Protein AF-A0A0V0G2V5-F1 (afdb_monomer)

Sequence (140 aa):
MSNKNKPIFTKEEELLLQDFSRNVSTKSSALFYGNAFIVSAIPIWLFWRIHMIDVYSSLFSFIIVTLASTYLVAFAYKNTKFVLKHKIAVKREEAISREVTRKLSEDKKMSKKEKDERILWKKNEVADYEATTFSIFYNN

Structure (mmCIF, N/CA/C/O backbone):
data_AF-A0A0V0G2V5-F1
#
_entry.id   AF-A0A0V0G2V5-F1
#
loop_
_atom_site.group_PDB
_atom_site.id
_atom_site.type_symbol
_atom_site.label_atom_id
_atom_site.label_alt_id
_atom_site.label_comp_id
_atom_site.label_asym_id
_atom_site.label_entity_id
_atom_site.label_seq_id
_atom_site.pdbx_PDB_ins_code
_atom_site.Cartn_x
_atom_site.Cartn_y
_atom_site.Cartn_z
_atom_site.occupancy
_atom_site.B_iso_or_equiv
_atom_site.auth_seq_id
_atom_site.auth_comp_id
_atom_site.auth_asym_id
_atom_site.auth_atom_id
_atom_site.pdbx_PDB_model_num
ATOM 1 N N . MET A 1 1 ? 2.813 35.665 26.500 1.00 38.66 1 MET A N 1
ATOM 2 C CA . MET A 1 1 ? 3.161 34.225 26.469 1.00 38.66 1 MET A CA 1
ATOM 3 C C . MET A 1 1 ? 2.079 33.493 25.686 1.00 38.66 1 MET A C 1
ATOM 5 O O . MET A 1 1 ? 0.927 33.530 26.089 1.00 38.66 1 MET A O 1
ATOM 9 N N . SER A 1 2 ? 2.417 32.957 24.510 1.00 40.88 2 SER A N 1
ATOM 10 C CA . SER A 1 2 ? 1.473 32.304 23.590 1.00 40.88 2 SER A CA 1
ATOM 11 C C . SER A 1 2 ? 1.196 30.872 24.059 1.00 40.88 2 SER A C 1
ATOM 13 O O . SER A 1 2 ? 2.124 30.074 24.179 1.00 40.88 2 SER A O 1
ATOM 15 N N . ASN A 1 3 ? -0.071 30.571 24.346 1.00 46.66 3 ASN A N 1
ATOM 16 C CA . ASN A 1 3 ? -0.561 29.258 24.763 1.00 46.66 3 ASN A CA 1
ATOM 17 C C . ASN A 1 3 ? -0.548 28.300 23.554 1.00 46.66 3 ASN A C 1
ATOM 19 O O . ASN A 1 3 ? -1.562 28.089 22.892 1.00 46.66 3 ASN A O 1
ATOM 23 N N . LYS A 1 4 ? 0.625 27.759 23.216 1.00 54.09 4 LYS A N 1
ATOM 24 C CA . LYS A 1 4 ? 0.745 26.610 22.311 1.00 54.09 4 LYS A CA 1
ATOM 25 C C . LYS A 1 4 ? 0.449 25.347 23.121 1.00 54.09 4 LYS A C 1
ATOM 27 O O . LYS A 1 4 ? 1.032 25.180 24.185 1.00 54.09 4 LYS A O 1
ATOM 32 N N . ASN A 1 5 ? -0.414 24.479 22.588 1.00 56.16 5 ASN A N 1
ATOM 33 C CA . ASN A 1 5 ? -0.752 23.125 23.070 1.00 56.16 5 ASN A CA 1
ATOM 34 C C . ASN A 1 5 ? -2.109 22.962 23.778 1.00 56.16 5 ASN A C 1
ATOM 36 O O . ASN A 1 5 ? -2.218 22.219 24.750 1.00 56.16 5 ASN A O 1
ATOM 40 N N . LYS A 1 6 ? -3.183 23.548 23.236 1.00 57.16 6 LYS A N 1
ATOM 41 C CA . LYS A 1 6 ? -4.465 22.824 23.246 1.00 57.16 6 LYS A CA 1
ATOM 42 C C . LYS A 1 6 ? -4.580 22.059 21.925 1.00 57.16 6 LYS A C 1
ATOM 44 O O . LYS A 1 6 ? -4.469 22.706 20.883 1.00 57.16 6 LYS A O 1
ATOM 49 N N . PRO A 1 7 ? -4.743 20.723 21.933 1.00 61.22 7 PRO A N 1
ATOM 50 C CA . PRO A 1 7 ? -5.073 20.007 20.710 1.00 61.22 7 PRO A CA 1
ATOM 51 C C . PRO A 1 7 ? -6.391 20.579 20.174 1.00 61.22 7 PRO A C 1
ATOM 53 O O . PRO A 1 7 ? -7.345 20.761 20.929 1.00 61.22 7 PRO A O 1
ATOM 56 N N . ILE A 1 8 ? -6.395 20.946 18.891 1.00 72.94 8 ILE A N 1
ATOM 57 C CA . ILE A 1 8 ? -7.537 21.583 18.213 1.00 72.94 8 ILE A CA 1
ATOM 58 C C . ILE A 1 8 ? -8.725 20.612 18.118 1.00 72.94 8 ILE A C 1
ATOM 60 O O . ILE A 1 8 ? -9.865 21.055 18.054 1.00 72.94 8 ILE A O 1
ATOM 64 N N . PHE A 1 9 ? -8.453 19.306 18.180 1.00 72.62 9 PHE A N 1
ATOM 65 C CA . PHE A 1 9 ? -9.443 18.239 18.139 1.00 72.62 9 PHE A CA 1
ATOM 66 C C . PHE A 1 9 ? -9.323 17.334 19.364 1.00 72.62 9 PHE A C 1
ATOM 68 O O . PHE A 1 9 ? -8.232 17.089 19.889 1.00 72.62 9 PHE A O 1
ATOM 75 N N . THR A 1 10 ? -10.459 16.826 19.818 1.00 83.25 10 THR A N 1
ATOM 76 C CA . THR A 1 10 ? -10.526 15.714 20.766 1.00 83.25 10 THR A CA 1
ATOM 77 C C . THR A 1 10 ? -10.065 14.418 20.090 1.00 83.25 10 THR A C 1
ATOM 79 O O . THR A 1 10 ? -10.108 14.284 18.868 1.00 83.25 10 THR A O 1
ATOM 82 N N . LYS A 1 11 ? -9.631 13.423 20.876 1.00 74.25 11 LYS A N 1
ATOM 83 C CA . LYS A 1 11 ? -9.192 12.122 20.330 1.00 74.25 11 LYS A CA 1
ATOM 84 C C . LYS A 1 11 ? -10.287 11.418 19.520 1.00 74.25 11 LYS A C 1
ATOM 86 O O . LYS A 1 11 ? -9.984 10.702 18.572 1.00 74.25 11 LYS A O 1
ATOM 91 N N . GLU A 1 12 ? -11.546 11.621 19.900 1.00 69.38 12 GLU A N 1
ATOM 92 C CA . GLU A 1 12 ? -12.707 11.083 19.189 1.00 69.38 12 GLU A CA 1
ATOM 93 C C . GLU A 1 12 ? -12.864 11.750 17.816 1.00 69.38 12 GLU A C 1
ATOM 95 O O . GLU A 1 12 ? -13.017 11.060 16.811 1.00 69.38 12 GLU A O 1
ATOM 100 N N . GLU A 1 13 ? -12.738 13.078 17.747 1.00 73.81 13 GLU A N 1
ATOM 101 C CA . GLU A 1 13 ? -12.771 13.823 16.483 1.00 73.81 13 GLU A CA 1
ATOM 102 C C . GLU A 1 13 ? -11.598 13.452 15.568 1.00 73.81 13 GLU A C 1
ATOM 104 O O . GLU A 1 13 ? -11.784 13.308 14.363 1.00 73.81 13 GLU A O 1
ATOM 109 N N . GLU A 1 14 ? -10.403 13.236 16.120 1.00 75.12 14 GLU A N 1
ATOM 110 C CA . GLU A 1 14 ? -9.235 12.809 15.344 1.00 75.12 14 GLU A CA 1
ATOM 111 C C . GLU A 1 14 ? -9.410 11.398 14.758 1.00 75.12 14 GLU A C 1
ATOM 113 O O . GLU A 1 14 ? -9.080 11.170 13.594 1.00 75.12 14 GLU A O 1
ATOM 118 N N . LEU A 1 15 ? -10.000 10.469 15.518 1.00 68.62 15 LEU A N 1
ATOM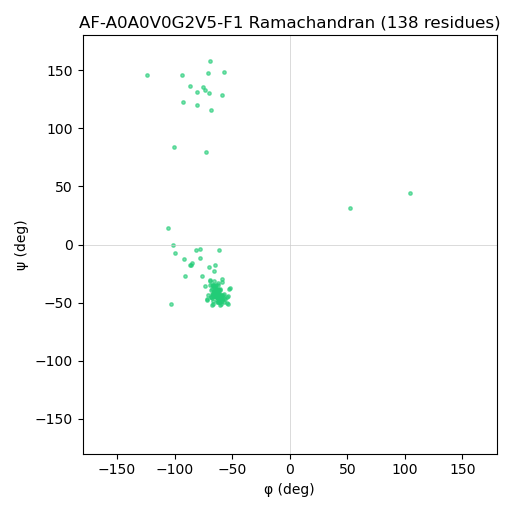 119 C CA . LEU A 1 15 ? -10.343 9.128 15.032 1.00 68.62 15 LEU A CA 1
ATOM 120 C C . LEU A 1 15 ? -11.385 9.176 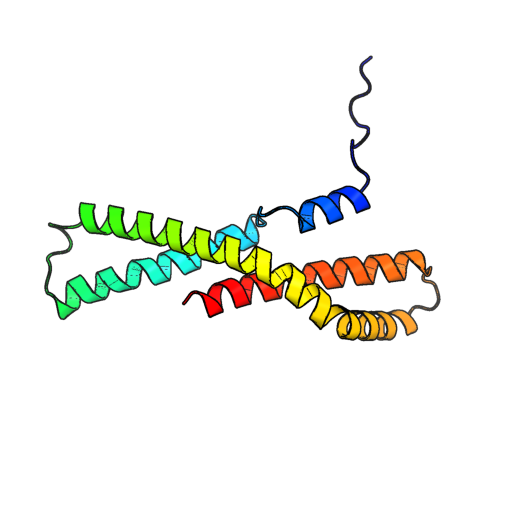13.910 1.00 68.62 15 LEU A C 1
ATOM 122 O O . LEU A 1 15 ? -11.227 8.498 12.895 1.00 68.62 15 LEU A O 1
ATOM 126 N N . LEU A 1 16 ? -12.415 10.012 14.055 1.00 74.81 16 LEU A N 1
ATOM 127 C CA . LEU A 1 16 ? -13.416 10.215 13.008 1.00 74.81 16 LEU A CA 1
ATOM 128 C C . LEU A 1 16 ? -12.783 10.820 11.750 1.00 74.81 16 LEU A C 1
ATOM 130 O O . LEU A 1 16 ? -13.011 10.334 10.644 1.00 74.81 16 LEU A O 1
ATOM 134 N N . LEU A 1 17 ? -11.932 11.837 11.904 1.00 76.94 17 LEU A N 1
ATOM 135 C CA . LEU A 1 17 ? -11.195 12.438 10.791 1.00 76.94 17 LEU A CA 1
ATOM 136 C C . LEU A 1 17 ? -10.283 11.423 10.097 1.00 76.94 17 LEU A C 1
ATOM 138 O O . LEU A 1 17 ? -10.179 11.427 8.869 1.00 76.94 17 LEU A O 1
ATOM 142 N N . GLN A 1 18 ? -9.647 10.533 10.859 1.00 69.75 18 GLN A N 1
ATOM 143 C CA . GLN A 1 18 ? -8.826 9.460 10.311 1.00 69.75 18 GLN A CA 1
ATOM 144 C C . GLN A 1 18 ? -9.658 8.454 9.505 1.00 69.75 18 GLN A C 1
ATOM 146 O O . GLN A 1 18 ? -9.186 7.969 8.478 1.00 69.75 18 GLN A O 1
ATOM 151 N N . ASP A 1 19 ? -10.889 8.166 9.925 1.00 68.69 19 ASP A N 1
ATOM 152 C CA . ASP A 1 19 ? -11.804 7.295 9.183 1.00 68.69 19 ASP A CA 1
ATOM 153 C C . ASP A 1 19 ? -12.305 7.923 7.874 1.00 68.69 19 ASP A C 1
ATOM 155 O O . ASP A 1 19 ? -12.506 7.205 6.892 1.00 68.69 19 ASP A O 1
ATOM 159 N N . PHE A 1 20 ? -12.434 9.251 7.812 1.00 70.50 20 PHE A N 1
ATOM 160 C CA . PHE A 1 20 ? -12.776 9.964 6.573 1.00 70.50 20 PHE A CA 1
ATOM 161 C C . PHE A 1 20 ? -11.569 10.271 5.681 1.00 70.50 20 PHE A C 1
ATOM 163 O O . PHE A 1 20 ? -11.730 10.583 4.497 1.00 70.50 20 PHE A O 1
ATOM 170 N N . SER A 1 21 ? -10.353 10.173 6.213 1.00 76.31 21 SER A N 1
ATOM 171 C CA . SER A 1 21 ? -9.142 10.416 5.445 1.00 76.31 21 SER A CA 1
ATOM 172 C C . SER A 1 21 ? -8.834 9.254 4.501 1.00 76.31 21 SER A C 1
ATOM 174 O O . SER A 1 21 ? -8.842 8.084 4.875 1.00 76.31 21 SER A O 1
ATOM 176 N N . ARG A 1 22 ? -8.465 9.581 3.257 1.00 73.75 22 ARG A N 1
ATOM 177 C CA . ARG A 1 22 ? -7.895 8.610 2.303 1.00 73.75 22 ARG A CA 1
ATOM 178 C C . ARG A 1 22 ? -6.424 8.301 2.575 1.00 73.75 22 ARG A C 1
ATOM 180 O O . ARG A 1 22 ? -5.828 7.478 1.877 1.00 73.75 22 ARG A O 1
ATOM 187 N N . ASN A 1 23 ? -5.820 8.972 3.552 1.00 77.56 23 ASN A N 1
ATOM 188 C CA . ASN A 1 23 ? -4.423 8.760 3.876 1.00 77.56 23 ASN A CA 1
ATOM 189 C C . ASN A 1 23 ? -4.245 7.388 4.520 1.00 77.56 23 ASN A C 1
ATOM 191 O O . ASN A 1 23 ? -4.939 7.008 5.459 1.00 77.56 23 ASN A O 1
ATOM 195 N N . VAL A 1 24 ? -3.278 6.640 4.003 1.00 77.75 24 VAL A N 1
ATOM 196 C CA . VAL A 1 24 ? -2.896 5.348 4.562 1.00 77.75 24 VAL A CA 1
ATOM 197 C C . VAL A 1 24 ? -1.754 5.533 5.547 1.00 77.75 24 VAL A C 1
ATOM 199 O O . VAL A 1 24 ? -0.883 6.379 5.349 1.00 77.75 24 VAL A O 1
ATOM 202 N N . SER A 1 25 ? -1.736 4.713 6.595 1.00 82.00 25 SER A N 1
ATOM 203 C CA . SER A 1 25 ? -0.604 4.653 7.520 1.00 82.00 25 SER A CA 1
ATOM 204 C C . SER A 1 25 ? 0.695 4.332 6.772 1.00 82.00 25 SER A C 1
ATOM 206 O O . SER A 1 25 ? 0.681 3.571 5.802 1.00 82.00 25 SER A O 1
ATOM 208 N N . THR A 1 26 ? 1.830 4.848 7.253 1.00 84.44 26 THR A N 1
ATOM 209 C CA . THR A 1 26 ? 3.167 4.585 6.691 1.00 84.44 26 THR A CA 1
ATOM 210 C C . THR A 1 26 ? 3.438 3.086 6.546 1.00 84.44 26 THR A C 1
ATOM 212 O O . THR A 1 26 ? 3.987 2.656 5.533 1.00 84.44 26 THR A O 1
ATOM 215 N N . LYS A 1 27 ? 2.971 2.275 7.509 1.00 85.62 27 LYS A N 1
ATOM 216 C CA . LYS A 1 27 ? 3.080 0.807 7.465 1.00 85.62 27 LYS A CA 1
ATOM 217 C C . LYS A 1 27 ? 2.314 0.214 6.278 1.00 85.62 27 LYS A C 1
ATOM 219 O O . LYS A 1 27 ? 2.877 -0.555 5.505 1.00 85.62 27 LYS A O 1
ATOM 224 N N . SER A 1 28 ? 1.051 0.602 6.092 1.00 85.19 28 SER A N 1
ATOM 225 C CA . SER A 1 28 ? 0.238 0.145 4.956 1.00 85.19 28 SER A CA 1
ATOM 226 C C . SER A 1 28 ? 0.777 0.666 3.625 1.00 85.19 28 SER A C 1
ATOM 228 O O . SER A 1 28 ? 0.758 -0.059 2.640 1.00 85.19 28 SER A O 1
ATOM 230 N N . SER A 1 29 ? 1.299 1.897 3.591 1.00 87.50 29 SER A N 1
ATOM 231 C CA . SER A 1 29 ? 1.924 2.459 2.392 1.00 87.50 29 SER A CA 1
ATOM 232 C C . SER A 1 29 ? 3.142 1.642 1.968 1.00 87.50 29 SER A C 1
ATOM 234 O O . SER A 1 29 ? 3.266 1.316 0.792 1.00 87.50 29 SER A O 1
ATOM 236 N N . ALA A 1 30 ? 4.013 1.259 2.907 1.00 91.12 30 ALA A N 1
ATOM 237 C CA . ALA A 1 30 ? 5.157 0.401 2.610 1.00 91.12 30 ALA A CA 1
ATOM 238 C C . ALA A 1 30 ? 4.716 -0.957 2.033 1.00 91.12 30 ALA A C 1
ATOM 240 O O . ALA A 1 30 ? 5.251 -1.390 1.014 1.00 91.12 30 ALA A O 1
ATOM 241 N N . LEU A 1 31 ? 3.684 -1.583 2.617 1.00 91.94 31 LEU A N 1
ATOM 242 C CA . LEU A 1 31 ? 3.108 -2.828 2.090 1.00 91.94 31 LEU A CA 1
ATOM 243 C C . LEU A 1 31 ? 2.525 -2.658 0.681 1.00 91.94 31 LEU A C 1
ATOM 245 O O . LEU A 1 31 ? 2.694 -3.541 -0.160 1.00 91.94 31 LEU A O 1
ATOM 249 N N . PHE A 1 32 ? 1.872 -1.527 0.410 1.00 93.19 32 PHE A N 1
ATOM 250 C CA . PHE A 1 32 ? 1.290 -1.221 -0.896 1.00 93.19 32 PHE A CA 1
ATOM 251 C C . PHE A 1 32 ? 2.347 -1.025 -1.970 1.00 93.19 32 PHE A C 1
ATOM 253 O O . PHE A 1 32 ? 2.274 -1.688 -2.997 1.00 93.19 32 PHE A O 1
ATOM 260 N N . TYR A 1 33 ? 3.344 -0.170 -1.735 1.00 92.88 33 TYR A N 1
ATOM 261 C CA . TYR A 1 33 ? 4.408 0.052 -2.714 1.00 92.88 33 TYR A CA 1
ATOM 262 C C . TYR A 1 33 ? 5.276 -1.194 -2.915 1.00 92.88 33 TYR A C 1
ATOM 264 O O . TYR A 1 33 ? 5.652 -1.478 -4.047 1.00 92.88 33 TYR A O 1
ATOM 272 N N . GLY A 1 34 ? 5.531 -1.977 -1.859 1.00 93.62 34 GLY A N 1
ATOM 273 C CA . GLY A 1 34 ? 6.253 -3.247 -1.968 1.00 93.62 34 GLY A CA 1
ATOM 274 C C . GLY A 1 34 ? 5.536 -4.253 -2.872 1.00 93.62 34 GLY A C 1
ATOM 275 O O . GLY A 1 34 ? 6.126 -4.746 -3.831 1.00 93.62 34 GLY A O 1
ATOM 276 N N . ASN A 1 35 ? 4.245 -4.507 -2.626 1.00 94.25 35 ASN A N 1
ATOM 277 C CA . ASN A 1 35 ? 3.460 -5.414 -3.472 1.00 94.25 35 ASN A CA 1
ATOM 278 C C . ASN A 1 35 ? 3.271 -4.862 -4.889 1.00 94.25 35 ASN A C 1
ATOM 280 O O . ASN A 1 35 ? 3.410 -5.601 -5.858 1.00 94.25 35 ASN A O 1
ATOM 284 N N . ALA A 1 36 ? 2.995 -3.562 -5.025 1.00 94.38 36 ALA A N 1
ATOM 285 C CA . ALA A 1 36 ? 2.825 -2.919 -6.325 1.00 94.38 36 ALA A CA 1
ATOM 286 C C . ALA A 1 36 ? 4.089 -3.034 -7.184 1.00 94.38 36 ALA A C 1
ATOM 288 O O . ALA A 1 36 ? 3.983 -3.280 -8.383 1.00 94.38 36 ALA A O 1
ATOM 289 N N . PHE A 1 37 ? 5.271 -2.901 -6.578 1.00 95.06 37 PHE A N 1
ATOM 290 C CA . PHE A 1 37 ? 6.544 -3.034 -7.279 1.00 95.06 37 PHE A CA 1
ATOM 291 C C . PHE A 1 37 ? 6.787 -4.465 -7.763 1.00 95.06 37 PHE A C 1
ATOM 293 O O . PHE A 1 37 ? 7.131 -4.657 -8.926 1.00 95.06 37 PHE A O 1
ATOM 300 N N . ILE A 1 38 ? 6.552 -5.469 -6.907 1.00 93.81 38 ILE A N 1
ATOM 301 C CA . ILE A 1 38 ? 6.704 -6.885 -7.281 1.00 93.81 38 ILE A CA 1
ATOM 302 C C . ILE A 1 38 ? 5.812 -7.211 -8.481 1.00 93.81 38 ILE A C 1
ATOM 304 O O . ILE A 1 38 ? 6.297 -7.746 -9.473 1.00 93.81 38 ILE A O 1
ATOM 308 N N . VAL A 1 39 ? 4.535 -6.830 -8.419 1.00 93.19 39 VAL A N 1
ATOM 309 C CA . VAL A 1 39 ? 3.563 -7.074 -9.495 1.00 93.19 39 VAL A CA 1
ATOM 310 C C . VAL A 1 39 ? 3.955 -6.330 -10.773 1.00 93.19 39 VAL A C 1
ATOM 312 O O . VAL A 1 39 ? 3.931 -6.903 -11.859 1.00 93.19 39 VAL A O 1
ATOM 315 N N . SER A 1 40 ? 4.403 -5.078 -10.646 1.00 93.31 40 SER A N 1
ATOM 316 C CA . SER A 1 40 ? 4.825 -4.251 -11.785 1.00 93.31 40 SER A CA 1
ATOM 317 C C . SER A 1 40 ? 6.129 -4.716 -12.436 1.00 93.31 40 SER A C 1
ATOM 319 O O . SER A 1 40 ? 6.390 -4.352 -13.579 1.00 93.31 40 SER A O 1
ATOM 321 N N . ALA A 1 41 ? 6.946 -5.510 -11.740 1.00 92.81 41 ALA A N 1
ATOM 322 C CA . ALA A 1 41 ? 8.188 -6.065 -12.271 1.00 92.81 41 ALA A CA 1
ATOM 323 C C . ALA A 1 41 ? 7.984 -7.391 -13.031 1.00 92.81 41 ALA A C 1
ATOM 325 O O . ALA A 1 41 ? 8.849 -7.770 -13.822 1.00 92.81 41 ALA A O 1
ATOM 326 N N . ILE A 1 42 ? 6.847 -8.083 -12.852 1.00 91.81 42 ILE A N 1
ATOM 327 C CA . ILE A 1 42 ? 6.537 -9.351 -13.547 1.00 91.81 42 ILE A CA 1
ATOM 328 C C . ILE A 1 42 ? 6.669 -9.229 -15.078 1.00 91.81 42 ILE A C 1
ATOM 330 O O . ILE A 1 42 ? 7.292 -10.107 -15.687 1.00 91.81 42 ILE A O 1
ATOM 334 N N . PRO A 1 43 ? 6.174 -8.157 -15.734 1.00 90.38 43 PRO A N 1
ATOM 335 C CA . PRO A 1 43 ? 6.317 -8.000 -17.178 1.00 90.38 43 PRO A CA 1
ATOM 336 C C . PRO A 1 43 ? 7.769 -7.978 -17.665 1.00 90.38 43 PRO A C 1
ATOM 338 O O . PRO A 1 43 ? 8.028 -8.452 -18.767 1.00 90.38 43 PRO A O 1
ATOM 341 N N . ILE A 1 44 ? 8.730 -7.501 -16.861 1.00 91.19 44 ILE A N 1
ATOM 342 C CA . ILE A 1 44 ? 10.156 -7.487 -17.241 1.00 91.19 44 ILE A CA 1
ATOM 343 C C . ILE A 1 44 ? 10.627 -8.910 -17.555 1.00 91.19 44 ILE A C 1
ATOM 345 O O . ILE A 1 44 ? 11.287 -9.141 -18.568 1.00 91.19 44 ILE A O 1
ATOM 349 N N . TRP A 1 45 ? 10.239 -9.880 -16.721 1.00 90.25 45 TRP A N 1
ATOM 350 C CA . TRP A 1 45 ? 10.577 -11.283 -16.941 1.00 90.25 45 TRP A CA 1
ATOM 351 C C . TRP A 1 45 ? 9.954 -11.823 -18.233 1.00 90.25 45 TRP A C 1
ATOM 353 O O . TRP A 1 45 ? 10.644 -12.492 -19.003 1.00 90.25 45 TRP A O 1
ATOM 363 N N . LEU A 1 46 ? 8.688 -11.488 -18.510 1.00 89.69 46 LEU A N 1
ATOM 364 C CA . LEU A 1 46 ? 7.996 -11.896 -19.739 1.00 89.69 46 LEU A CA 1
ATOM 365 C C . LEU A 1 46 ? 8.686 -11.332 -20.990 1.00 89.69 46 LEU A C 1
ATOM 367 O O . LEU A 1 46 ? 8.955 -12.073 -21.937 1.00 89.69 46 LEU A O 1
ATOM 371 N N . PHE A 1 47 ? 9.029 -10.043 -20.997 1.00 90.19 47 PHE A N 1
ATOM 372 C CA . PHE A 1 47 ? 9.680 -9.417 -22.150 1.00 90.19 47 PHE A CA 1
ATOM 373 C C . PHE A 1 47 ? 11.109 -9.913 -22.373 1.00 90.19 47 PHE A C 1
ATOM 375 O O . PHE A 1 47 ? 11.525 -10.088 -23.519 1.00 90.19 47 PHE A O 1
ATOM 382 N N . TRP A 1 48 ? 11.837 -10.199 -21.296 1.00 90.25 48 TRP A N 1
ATOM 383 C CA . TRP A 1 48 ? 13.181 -10.747 -21.400 1.00 90.25 48 TRP A CA 1
ATOM 384 C C . TRP A 1 48 ? 13.177 -12.206 -21.870 1.00 90.25 48 TRP A C 1
ATOM 386 O O . TRP A 1 48 ? 13.926 -12.568 -22.772 1.00 90.25 48 TRP A O 1
ATOM 396 N N . ARG A 1 49 ? 12.337 -13.063 -21.272 1.00 90.44 49 ARG A N 1
ATOM 397 C CA . ARG A 1 49 ? 12.400 -14.519 -21.487 1.00 90.44 49 ARG A CA 1
ATOM 398 C C . ARG A 1 49 ? 11.536 -15.040 -22.620 1.00 90.44 49 ARG A C 1
ATOM 400 O O . ARG A 1 49 ? 11.871 -16.092 -23.152 1.00 90.44 49 ARG A O 1
ATOM 407 N N . ILE A 1 50 ? 10.440 -14.367 -22.957 1.00 90.62 50 ILE A N 1
ATOM 408 C CA . ILE A 1 50 ? 9.509 -14.824 -23.998 1.00 90.62 50 ILE A CA 1
ATOM 409 C C . ILE A 1 50 ? 9.718 -14.012 -25.270 1.00 90.62 50 ILE A C 1
ATOM 411 O O . ILE A 1 50 ? 9.931 -14.582 -26.334 1.00 90.62 50 ILE A O 1
ATOM 415 N N . HIS A 1 51 ? 9.712 -12.682 -25.154 1.00 89.44 51 HIS A N 1
ATOM 416 C CA . HIS A 1 51 ? 9.899 -11.798 -26.308 1.00 89.44 51 HIS A CA 1
ATOM 417 C C . HIS A 1 51 ? 11.367 -11.606 -26.710 1.00 89.44 51 HIS A C 1
ATOM 419 O O . HIS A 1 51 ? 11.621 -10.971 -27.730 1.00 89.44 51 HIS A O 1
ATOM 425 N N . MET A 1 52 ? 12.317 -12.153 -25.938 1.00 89.25 52 MET A N 1
ATOM 426 C CA . MET A 1 52 ? 13.761 -12.071 -26.200 1.00 89.25 52 MET A CA 1
ATOM 427 C C . MET A 1 52 ? 14.256 -10.630 -26.411 1.00 89.25 52 MET A C 1
ATOM 429 O O . MET A 1 52 ? 15.193 -10.392 -27.171 1.00 89.25 52 MET A O 1
ATOM 433 N N . ILE A 1 53 ? 13.621 -9.656 -25.749 1.00 90.06 53 ILE A N 1
ATOM 434 C CA . ILE A 1 53 ? 14.048 -8.25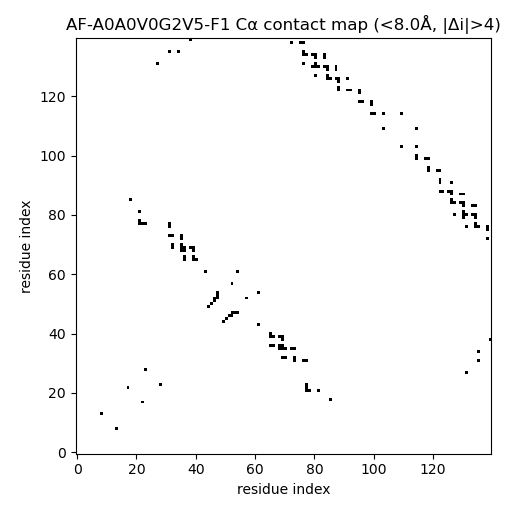6 -25.794 1.00 90.06 53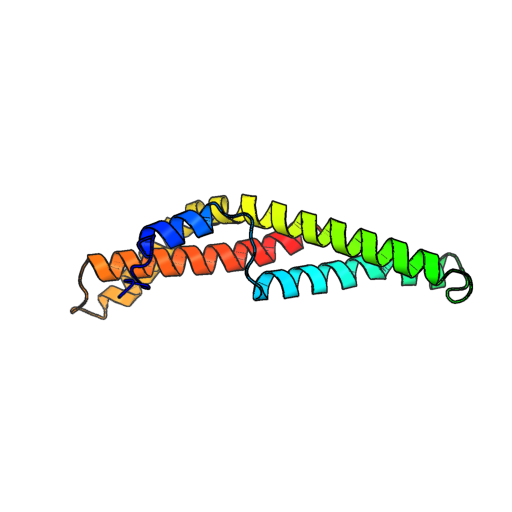 ILE A CA 1
ATOM 435 C C . ILE A 1 53 ? 15.314 -8.112 -24.952 1.00 90.06 53 ILE A C 1
ATOM 437 O O . ILE A 1 53 ? 15.362 -8.568 -23.806 1.00 90.06 53 ILE A O 1
ATOM 441 N N . ASP A 1 54 ? 16.325 -7.433 -25.498 1.00 89.69 54 ASP A N 1
ATOM 442 C CA . ASP A 1 54 ? 17.497 -7.057 -24.718 1.00 89.69 54 ASP A CA 1
ATOM 443 C C . ASP A 1 54 ? 17.128 -5.999 -23.667 1.00 89.69 54 ASP A C 1
ATOM 445 O O . ASP A 1 54 ? 16.735 -4.865 -23.970 1.00 89.69 54 ASP A O 1
ATOM 449 N N . VAL A 1 55 ? 17.269 -6.400 -22.405 1.00 84.88 55 VAL A N 1
ATOM 450 C CA . VAL A 1 55 ? 16.944 -5.586 -21.233 1.00 84.88 55 VAL A CA 1
ATOM 451 C C . VAL A 1 55 ? 17.870 -4.382 -21.134 1.00 84.88 55 VAL A C 1
ATOM 453 O O . VAL A 1 55 ? 17.412 -3.316 -20.732 1.00 84.88 55 VAL A O 1
A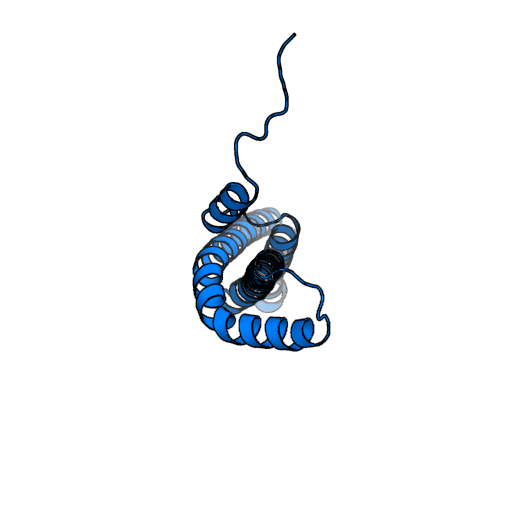TOM 456 N N . TYR A 1 56 ? 19.142 -4.513 -21.524 1.00 88.56 56 TYR A N 1
ATOM 457 C CA . TYR A 1 56 ? 20.098 -3.410 -21.426 1.00 88.56 56 TYR A CA 1
ATOM 458 C C . TYR A 1 56 ? 19.759 -2.294 -22.408 1.00 88.56 56 TYR A C 1
ATOM 460 O O . TYR A 1 56 ? 19.690 -1.129 -22.015 1.00 88.56 56 TYR A O 1
ATOM 468 N N . SER A 1 57 ? 19.454 -2.656 -23.654 1.00 90.19 57 SER A N 1
ATOM 469 C CA . SER A 1 57 ? 19.044 -1.699 -24.683 1.00 90.19 57 SER A CA 1
ATOM 470 C C . SER A 1 57 ? 17.737 -0.970 -24.336 1.00 90.19 57 SER A C 1
ATOM 472 O O . SER A 1 57 ? 17.580 0.205 -24.660 1.00 90.19 57 SER A O 1
ATOM 474 N N . SER A 1 58 ? 16.811 -1.638 -23.638 1.00 90.81 58 SER A N 1
ATOM 475 C CA . SER A 1 58 ? 15.481 -1.095 -23.298 1.00 90.81 58 SER A CA 1
ATOM 476 C C . SER A 1 58 ? 15.330 -0.683 -21.827 1.00 90.81 58 SER A C 1
ATOM 478 O O . SER A 1 58 ? 14.212 -0.461 -21.353 1.00 90.81 58 SER A O 1
ATOM 480 N N . LEU A 1 59 ? 16.437 -0.577 -21.085 1.00 89.88 59 LEU A N 1
ATOM 481 C CA . LEU A 1 59 ? 16.430 -0.412 -19.628 1.00 89.88 59 LEU A CA 1
ATOM 482 C C . LEU A 1 59 ? 15.633 0.818 -19.179 1.00 89.88 59 LEU A C 1
ATOM 484 O O . LEU A 1 59 ? 14.844 0.741 -18.238 1.00 89.88 59 LEU A O 1
ATOM 488 N N . PHE A 1 60 ? 15.795 1.941 -19.881 1.00 92.81 60 PHE A N 1
ATOM 489 C CA . PHE A 1 60 ? 15.076 3.178 -19.577 1.00 92.81 60 PHE A CA 1
ATOM 490 C C . PHE A 1 60 ? 13.559 3.011 -19.698 1.00 92.81 60 PHE A C 1
ATOM 492 O O . PHE A 1 60 ? 12.824 3.425 -18.802 1.00 92.81 60 PHE A O 1
ATOM 499 N N . SER A 1 61 ? 13.081 2.354 -20.757 1.00 91.19 61 SER A N 1
ATOM 500 C CA . SER A 1 61 ? 11.654 2.084 -20.950 1.00 91.19 61 SER A CA 1
ATOM 501 C C . SER A 1 61 ? 11.107 1.171 -19.857 1.00 91.19 61 SER A C 1
ATOM 503 O O . SER A 1 61 ? 10.044 1.457 -19.304 1.00 91.19 61 SER A O 1
ATOM 505 N N . PHE A 1 62 ? 11.849 0.124 -19.479 1.00 92.06 62 PHE A N 1
ATOM 506 C CA . PHE A 1 62 ? 11.449 -0.755 -18.381 1.00 92.06 62 PHE A CA 1
ATOM 507 C C . PHE A 1 62 ? 11.366 -0.015 -17.048 1.00 92.06 62 PHE A C 1
ATOM 509 O O . PHE A 1 62 ? 10.387 -0.195 -16.325 1.00 92.06 62 PHE A O 1
ATOM 516 N N . ILE A 1 63 ? 12.331 0.852 -16.733 1.00 93.25 63 ILE A N 1
ATOM 517 C CA . ILE A 1 63 ? 12.302 1.657 -15.505 1.00 93.25 63 ILE A CA 1
ATOM 518 C C . ILE A 1 63 ? 11.074 2.572 -15.494 1.00 93.25 63 ILE A C 1
ATOM 520 O O . ILE A 1 63 ? 10.323 2.572 -14.519 1.00 93.25 63 ILE A O 1
ATOM 524 N N . ILE A 1 64 ? 10.831 3.312 -16.580 1.00 94.94 64 ILE A N 1
ATOM 525 C CA . ILE A 1 64 ? 9.708 4.256 -16.670 1.00 94.94 64 ILE A CA 1
ATOM 526 C C . ILE A 1 64 ? 8.372 3.524 -16.510 1.00 94.94 64 ILE A C 1
ATOM 528 O O . ILE A 1 64 ? 7.552 3.915 -15.679 1.00 94.94 64 ILE A O 1
ATOM 532 N N . VAL A 1 65 ? 8.163 2.437 -17.259 1.00 94.31 65 VAL A N 1
ATOM 533 C CA . VAL A 1 65 ? 6.912 1.666 -17.216 1.00 94.31 65 VAL A CA 1
ATOM 534 C C . VAL A 1 65 ? 6.716 1.005 -15.854 1.00 94.31 65 VAL A C 1
ATOM 536 O O . VAL A 1 65 ? 5.605 1.031 -15.324 1.00 94.31 65 VAL A O 1
ATOM 539 N N . THR A 1 66 ? 7.776 0.465 -15.248 1.00 95.31 66 THR A N 1
ATOM 540 C CA . THR A 1 66 ? 7.696 -0.181 -13.928 1.00 95.31 66 THR A CA 1
ATOM 541 C C . THR A 1 66 ? 7.346 0.830 -12.843 1.00 95.31 66 THR A C 1
ATOM 543 O O . THR A 1 66 ? 6.471 0.560 -12.021 1.00 95.31 66 THR A O 1
ATOM 546 N N . LEU A 1 67 ? 7.969 2.013 -12.844 1.00 95.38 67 LEU A N 1
ATOM 547 C CA . LEU A 1 67 ? 7.671 3.069 -11.872 1.00 95.38 67 LEU A CA 1
ATOM 548 C C . LEU A 1 67 ? 6.252 3.620 -12.049 1.00 95.38 67 LEU A C 1
ATOM 550 O O . LEU A 1 67 ? 5.530 3.770 -11.061 1.00 95.38 67 LEU A O 1
ATOM 554 N N . ALA A 1 68 ? 5.832 3.866 -13.294 1.00 96.31 68 ALA A N 1
ATOM 555 C CA . ALA A 1 68 ? 4.477 4.316 -13.597 1.00 96.31 68 ALA A CA 1
ATOM 556 C C . ALA A 1 68 ? 3.432 3.281 -13.148 1.00 96.31 68 ALA A C 1
ATOM 558 O O . ALA A 1 68 ? 2.483 3.626 -12.443 1.00 96.31 68 ALA A O 1
ATOM 559 N N . SER A 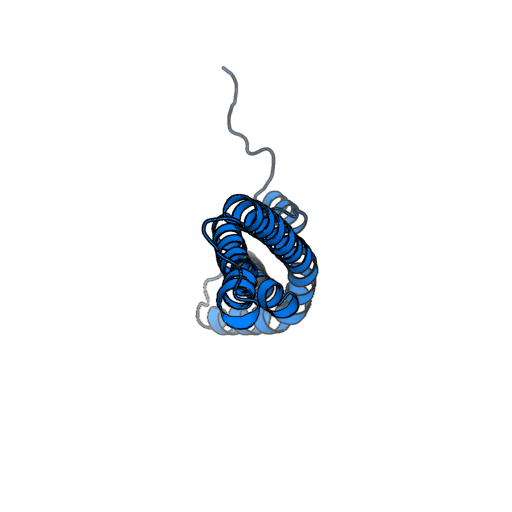1 69 ? 3.647 2.004 -13.472 1.00 95.31 69 SER A N 1
ATOM 560 C CA . SER A 1 69 ? 2.760 0.904 -13.068 1.00 95.31 69 SER A CA 1
ATOM 561 C C . SER A 1 69 ? 2.715 0.754 -11.548 1.00 95.31 69 SER A C 1
ATOM 563 O O . SER A 1 69 ? 1.633 0.691 -10.970 1.00 95.31 69 SER A O 1
ATOM 565 N N . THR A 1 70 ? 3.870 0.823 -10.879 1.00 96.25 70 THR A N 1
ATOM 566 C CA . THR A 1 70 ? 3.961 0.744 -9.413 1.00 96.25 70 THR A CA 1
ATOM 567 C C . THR A 1 70 ? 3.148 1.856 -8.757 1.00 96.25 70 THR A C 1
ATOM 569 O O . THR A 1 70 ? 2.406 1.606 -7.806 1.00 96.25 70 THR A O 1
ATOM 572 N N . TYR A 1 71 ? 3.253 3.086 -9.268 1.00 95.12 71 TYR A N 1
ATOM 573 C CA . TYR A 1 71 ? 2.479 4.215 -8.762 1.00 95.12 71 TYR A CA 1
ATOM 574 C C . TYR A 1 71 ? 0.970 4.005 -8.948 1.00 95.12 71 TYR A C 1
ATOM 576 O O . TYR A 1 71 ? 0.211 4.189 -7.995 1.00 95.12 71 TYR A O 1
ATOM 584 N N . LEU A 1 72 ? 0.536 3.590 -10.143 1.00 95.44 72 LEU A N 1
ATOM 585 C CA . LEU A 1 72 ? -0.880 3.383 -10.459 1.00 95.44 72 LEU A CA 1
ATOM 586 C C . LEU A 1 72 ? -1.496 2.245 -9.637 1.00 95.44 72 LEU A C 1
ATOM 588 O O . LEU A 1 72 ? -2.582 2.407 -9.082 1.00 95.44 72 LEU A O 1
ATOM 592 N N . VAL A 1 73 ? -0.784 1.129 -9.485 1.00 95.50 73 VAL A N 1
ATOM 593 C CA . VAL A 1 73 ? -1.226 -0.010 -8.669 1.00 95.50 73 VAL A CA 1
ATOM 594 C C . VAL A 1 73 ? -1.287 0.378 -7.187 1.00 95.50 73 VAL A C 1
ATOM 596 O O . VAL A 1 73 ? -2.292 0.136 -6.520 1.00 95.50 73 VAL A O 1
ATOM 599 N N . ALA A 1 74 ? -0.272 1.078 -6.667 1.00 93.75 74 ALA A N 1
ATOM 600 C CA . ALA A 1 74 ? -0.301 1.575 -5.291 1.00 93.75 74 ALA A CA 1
ATOM 601 C C . ALA A 1 74 ? -1.446 2.580 -5.058 1.00 93.75 74 ALA A C 1
ATOM 603 O O . ALA A 1 74 ? -2.053 2.599 -3.983 1.00 93.75 74 ALA A O 1
ATOM 604 N N . PHE A 1 75 ? -1.773 3.404 -6.057 1.00 92.88 75 PHE A N 1
ATOM 605 C CA . PHE A 1 75 ? -2.928 4.298 -6.019 1.00 92.88 75 PHE A CA 1
ATOM 606 C C . PHE A 1 75 ? -4.253 3.518 -5.991 1.00 92.88 75 PHE A C 1
ATOM 608 O O . PHE A 1 75 ? -5.134 3.834 -5.185 1.00 92.88 75 PHE A O 1
ATOM 615 N N . ALA A 1 76 ? -4.374 2.452 -6.787 1.00 94.06 76 ALA A N 1
ATOM 616 C CA . ALA A 1 76 ? -5.538 1.567 -6.783 1.00 94.06 76 ALA A CA 1
ATOM 617 C C . ALA A 1 76 ? -5.736 0.866 -5.424 1.00 94.06 76 ALA A C 1
ATOM 619 O O . ALA A 1 76 ? -6.853 0.864 -4.892 1.00 94.06 76 ALA A O 1
ATOM 620 N N . TYR A 1 77 ? -4.657 0.377 -4.797 1.00 94.12 77 TYR A N 1
ATOM 621 C CA . TYR A 1 77 ? -4.705 -0.194 -3.445 1.00 94.12 77 TYR A CA 1
ATOM 622 C C . TYR A 1 77 ? -5.223 0.814 -2.413 1.00 94.12 77 TYR A C 1
ATOM 624 O O . TYR A 1 77 ? -6.121 0.492 -1.635 1.00 94.12 77 TYR A O 1
ATOM 632 N N . LYS A 1 78 ? -4.719 2.059 -2.429 1.00 92.25 78 LYS A N 1
ATOM 633 C CA . LYS A 1 78 ? -5.175 3.128 -1.516 1.00 92.25 78 LYS A CA 1
ATOM 634 C C . LYS A 1 78 ? -6.672 3.400 -1.657 1.00 92.25 78 LYS A C 1
ATOM 636 O O . LYS A 1 78 ? -7.384 3.435 -0.653 1.00 92.25 78 LYS A O 1
ATOM 641 N N . ASN A 1 79 ? -7.160 3.534 -2.889 1.00 92.19 79 ASN A N 1
ATOM 642 C CA . ASN A 1 79 ? -8.577 3.790 -3.150 1.00 92.19 79 ASN A CA 1
ATOM 643 C C . ASN A 1 79 ? -9.460 2.611 -2.723 1.00 92.19 79 ASN A C 1
ATOM 645 O O . ASN A 1 79 ? -10.500 2.801 -2.092 1.00 92.19 79 ASN A O 1
ATOM 649 N N . THR A 1 80 ? -9.021 1.387 -3.010 1.00 92.62 80 THR A N 1
ATOM 650 C CA . THR A 1 80 ? -9.757 0.170 -2.654 1.00 92.62 80 THR A CA 1
ATOM 651 C C . THR A 1 80 ? -9.800 -0.028 -1.141 1.00 92.62 80 THR A C 1
ATOM 653 O O . THR A 1 80 ? -10.865 -0.309 -0.592 1.00 92.62 80 THR A O 1
ATOM 656 N N . LYS A 1 81 ? -8.680 0.202 -0.441 1.00 92.94 81 LYS A N 1
ATOM 657 C CA . LYS A 1 81 ? -8.619 0.172 1.026 1.00 92.94 81 LYS A CA 1
ATOM 658 C C . LYS A 1 81 ? -9.623 1.142 1.638 1.00 92.94 81 LYS A C 1
ATOM 660 O O . LYS A 1 81 ? -10.355 0.742 2.538 1.00 92.94 81 LYS A O 1
ATOM 665 N N . PHE A 1 82 ? -9.688 2.378 1.142 1.00 90.00 82 PHE A N 1
ATOM 666 C CA . PHE A 1 82 ? -10.625 3.385 1.647 1.00 90.00 82 PHE A CA 1
ATOM 667 C C . PHE A 1 82 ? -12.084 2.905 1.566 1.00 90.00 82 PHE A C 1
ATOM 669 O O . PHE A 1 82 ? -12.817 2.969 2.550 1.00 90.00 82 PHE A O 1
ATOM 676 N N . VAL A 1 83 ? -12.489 2.335 0.427 1.00 90.00 83 VAL A N 1
ATOM 677 C CA . VAL A 1 83 ? -13.853 1.807 0.242 1.00 90.00 83 VAL A CA 1
ATOM 678 C C . VAL A 1 83 ? -14.110 0.561 1.099 1.00 90.00 83 VAL A C 1
ATOM 680 O O . VAL A 1 83 ? -15.208 0.387 1.635 1.00 90.00 83 VAL A O 1
ATOM 683 N N . LEU A 1 84 ? -13.122 -0.328 1.230 1.00 92.06 84 LEU A N 1
ATOM 684 C CA . LEU A 1 84 ? -13.263 -1.576 1.980 1.00 92.06 84 LEU A CA 1
ATOM 685 C C . LEU A 1 84 ? -13.273 -1.366 3.492 1.00 92.06 84 LEU A C 1
ATOM 687 O O . LEU A 1 84 ? -14.027 -2.062 4.169 1.00 92.06 84 LEU A O 1
ATOM 691 N N . LYS A 1 85 ? -12.500 -0.409 4.021 1.00 90.88 85 LYS A N 1
ATOM 692 C CA . LYS A 1 85 ? -12.377 -0.163 5.466 1.00 90.88 85 LYS A CA 1
ATOM 693 C C . LYS A 1 85 ? -13.742 0.054 6.115 1.00 90.88 85 LYS A C 1
ATOM 695 O O . LYS A 1 85 ? -14.083 -0.648 7.063 1.00 90.88 85 LYS A O 1
ATOM 700 N N . HIS A 1 86 ? -14.564 0.937 5.546 1.00 88.69 86 HIS A N 1
ATOM 701 C CA . HIS A 1 86 ? -15.913 1.198 6.053 1.00 88.69 86 HIS A CA 1
ATOM 702 C C . HIS A 1 86 ? -16.815 -0.046 5.968 1.00 88.69 86 HIS A C 1
ATOM 704 O O . HIS A 1 86 ? -17.498 -0.400 6.929 1.00 88.69 86 HIS A O 1
ATOM 710 N N . LYS A 1 87 ? -16.792 -0.762 4.835 1.00 90.81 87 LYS A N 1
ATOM 711 C CA . LYS A 1 87 ? -17.605 -1.977 4.639 1.00 90.81 87 LYS A CA 1
ATOM 712 C C . LYS A 1 87 ? -17.237 -3.083 5.631 1.00 90.81 87 LYS A C 1
ATOM 714 O O . LYS A 1 87 ? -18.120 -3.768 6.141 1.00 90.81 87 LYS A O 1
ATOM 719 N N . ILE A 1 88 ? -15.945 -3.262 5.897 1.00 92.00 88 ILE A N 1
ATOM 720 C CA . ILE A 1 88 ? -15.433 -4.264 6.835 1.00 92.00 88 ILE A CA 1
ATOM 721 C C . ILE A 1 88 ? -15.763 -3.864 8.270 1.00 92.00 88 ILE A C 1
ATOM 723 O O . ILE A 1 88 ? -16.236 -4.707 9.028 1.00 92.00 88 ILE A O 1
ATOM 727 N N . ALA A 1 89 ? -15.594 -2.588 8.627 1.00 89.06 89 ALA A N 1
ATOM 728 C CA . ALA A 1 89 ? -15.929 -2.084 9.953 1.00 89.06 89 ALA A CA 1
ATOM 729 C C . ALA A 1 89 ? -17.389 -2.396 10.323 1.00 89.06 89 ALA A C 1
ATOM 731 O O . ALA A 1 89 ? -17.634 -2.903 11.414 1.00 89.06 89 ALA A O 1
ATOM 732 N N . VAL A 1 90 ? -18.339 -2.180 9.403 1.00 90.19 90 VAL A N 1
ATOM 733 C CA . VAL A 1 90 ? -19.761 -2.518 9.607 1.00 90.19 90 VAL A CA 1
ATOM 734 C C . VAL A 1 90 ? -19.973 -4.032 9.735 1.00 90.19 90 VAL A C 1
ATOM 736 O O . VAL A 1 90 ? -20.677 -4.485 10.631 1.00 90.19 90 VAL A O 1
ATOM 739 N N . LYS A 1 91 ? -19.336 -4.846 8.882 1.00 91.88 91 LYS A N 1
ATOM 740 C CA . LYS A 1 91 ? -19.496 -6.313 8.914 1.00 91.88 91 LYS A CA 1
ATOM 741 C C . LYS A 1 91 ? -18.870 -6.980 10.144 1.00 91.88 91 LYS A C 1
ATOM 743 O O . LYS A 1 91 ? -19.344 -8.028 10.573 1.00 91.88 91 LYS A O 1
ATOM 748 N N . ARG A 1 92 ? -17.781 -6.425 10.681 1.00 90.69 92 ARG A N 1
ATOM 749 C CA . ARG A 1 92 ? -17.034 -6.999 11.813 1.00 90.69 92 ARG A CA 1
ATOM 750 C C . ARG A 1 92 ? -17.493 -6.486 13.173 1.00 90.69 92 ARG A C 1
ATOM 752 O O . ARG A 1 92 ? -17.135 -7.086 14.181 1.00 90.69 92 ARG A O 1
ATOM 759 N N . GLU A 1 93 ? -18.297 -5.429 13.210 1.00 89.44 93 GLU A N 1
ATOM 760 C CA . GLU A 1 93 ? -18.740 -4.772 14.441 1.00 89.44 93 GLU A CA 1
ATOM 761 C C . GLU A 1 93 ? -19.382 -5.731 15.448 1.00 89.44 93 GLU A C 1
ATOM 763 O O . GLU A 1 93 ? -18.954 -5.789 16.600 1.00 89.44 93 GLU A O 1
ATOM 768 N N . GLU A 1 94 ? -20.359 -6.529 15.014 1.00 89.69 94 GLU A N 1
ATOM 769 C CA . GLU A 1 94 ? -21.085 -7.432 15.910 1.00 89.69 94 GLU A CA 1
ATOM 770 C C . GLU A 1 94 ? -20.173 -8.527 16.486 1.00 89.69 94 GLU A C 1
ATOM 772 O O . GLU A 1 94 ? -20.200 -8.807 17.687 1.00 89.69 94 GLU A O 1
ATOM 777 N N . ALA A 1 95 ? -19.319 -9.116 15.646 1.00 90.94 95 ALA A N 1
ATOM 778 C CA . ALA A 1 95 ? -18.377 -10.148 16.065 1.00 90.94 95 ALA A CA 1
ATOM 779 C C . ALA A 1 95 ? -17.339 -9.600 17.059 1.00 90.94 95 ALA A C 1
ATOM 781 O O . ALA A 1 95 ? -17.089 -10.222 18.092 1.00 90.94 95 ALA A O 1
ATOM 782 N N . ILE A 1 96 ? -16.787 -8.413 16.787 1.00 90.12 96 ILE A N 1
ATOM 783 C CA . ILE A 1 96 ? -15.795 -7.758 17.649 1.00 90.12 96 ILE A CA 1
ATOM 784 C C . ILE A 1 96 ? -16.427 -7.347 18.981 1.00 90.12 96 ILE A C 1
ATOM 786 O O . ILE A 1 96 ? -15.840 -7.588 20.033 1.00 90.12 96 ILE A O 1
ATOM 790 N N . SER A 1 97 ? -17.642 -6.793 18.968 1.00 88.00 97 SER A N 1
ATOM 791 C CA . SER A 1 97 ? -18.357 -6.418 20.193 1.00 88.00 97 SER A CA 1
ATOM 792 C C . SER A 1 97 ? -18.610 -7.628 21.101 1.00 88.00 97 SER A C 1
ATOM 794 O O . SER A 1 97 ? -18.367 -7.563 22.313 1.00 88.00 97 SER A O 1
ATOM 796 N N . ARG A 1 98 ? -19.010 -8.770 20.521 1.00 88.81 98 ARG A N 1
ATOM 797 C CA . ARG A 1 98 ? -19.169 -10.041 21.249 1.00 88.81 98 ARG A CA 1
ATOM 798 C C . ARG A 1 98 ? -17.837 -10.554 21.800 1.00 88.81 98 ARG A C 1
ATOM 800 O O . ARG A 1 98 ? -17.773 -10.939 22.967 1.00 88.81 98 ARG A O 1
ATOM 807 N N . GLU A 1 99 ? -16.771 -10.535 21.000 1.00 87.75 99 GLU A N 1
ATOM 808 C CA . GLU A 1 99 ? -15.442 -11.005 21.414 1.00 87.75 99 GLU A CA 1
ATOM 809 C C . GLU A 1 99 ? -14.870 -10.170 22.565 1.00 87.75 99 GLU A C 1
ATOM 811 O O . GLU A 1 99 ? -14.434 -10.716 23.581 1.00 87.75 99 GLU A O 1
ATOM 816 N N . VAL A 1 100 ? -14.899 -8.845 22.420 1.00 86.69 100 VAL A N 1
ATOM 817 C CA . VAL A 1 100 ? -14.401 -7.903 23.423 1.00 86.69 100 VAL A CA 1
ATOM 818 C C . VAL A 1 100 ? -15.254 -7.987 24.687 1.00 86.69 100 VAL A C 1
ATOM 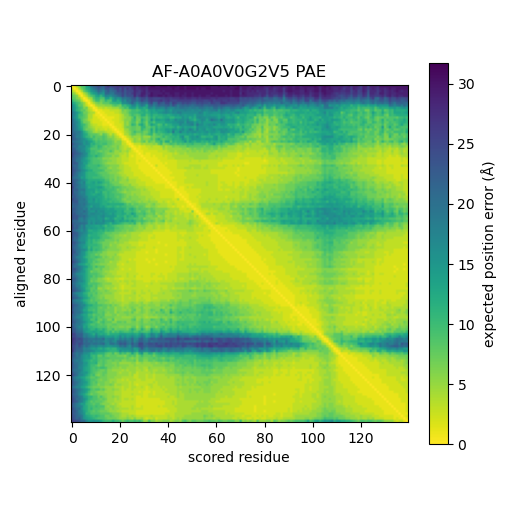820 O O . VAL A 1 100 ? -14.707 -8.040 25.782 1.00 86.69 100 VAL A O 1
ATOM 823 N N . THR A 1 101 ? -16.580 -8.110 24.563 1.00 84.75 101 THR A N 1
ATOM 824 C CA . THR A 1 101 ? -17.464 -8.337 25.718 1.00 84.75 101 THR A CA 1
ATOM 825 C C . THR A 1 101 ? -17.126 -9.621 26.467 1.00 84.75 101 THR A C 1
ATOM 827 O O . THR A 1 101 ? -17.071 -9.581 27.692 1.00 84.75 101 THR A O 1
ATOM 830 N N . ARG A 1 102 ? -16.854 -10.726 25.763 1.00 85.62 102 ARG A N 1
ATOM 831 C CA . ARG A 1 102 ? -16.474 -12.003 26.385 1.00 85.62 102 ARG A CA 1
ATOM 832 C C . ARG A 1 102 ? -15.124 -11.923 27.101 1.00 85.62 102 ARG A C 1
ATOM 834 O O . ARG A 1 102 ? -14.988 -12.441 28.201 1.00 85.62 102 ARG A O 1
ATOM 841 N N . LYS A 1 103 ? -14.132 -11.259 26.503 1.00 81.25 103 LYS A N 1
ATOM 842 C CA . LYS A 1 103 ? -12.820 -11.047 27.142 1.00 81.25 103 LYS A CA 1
ATOM 843 C C . LYS A 1 103 ? -12.921 -10.137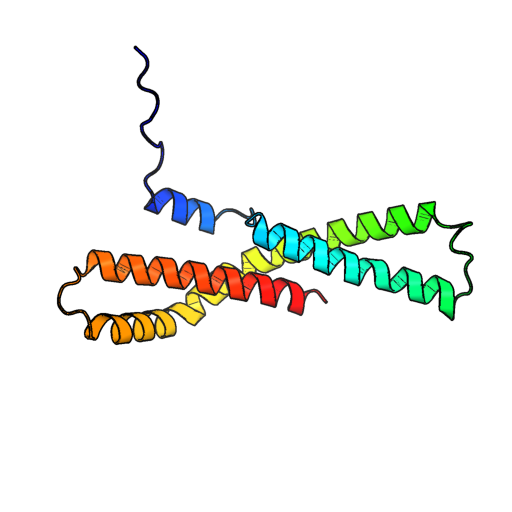 28.367 1.00 81.25 103 LYS A C 1
ATOM 845 O O . LYS A 1 103 ? -12.219 -10.332 29.345 1.00 81.25 103 LYS A O 1
ATOM 850 N N . LEU A 1 104 ? -13.814 -9.152 28.321 1.00 74.00 104 LEU A N 1
ATOM 851 C CA . LEU A 1 104 ? -13.985 -8.172 29.391 1.00 74.00 104 LEU A CA 1
ATOM 852 C C . LEU A 1 104 ? -14.922 -8.627 30.510 1.00 74.00 104 LEU A C 1
ATOM 854 O O . LEU A 1 104 ? -14.873 -8.055 31.590 1.00 74.00 104 LEU A O 1
ATOM 858 N N . SER A 1 105 ? -15.757 -9.650 30.300 1.00 68.19 105 SER A N 1
ATOM 859 C CA . SER A 1 105 ? -16.564 -10.230 31.384 1.00 68.19 105 SER A CA 1
ATOM 860 C C . SER A 1 105 ? -15.726 -10.908 32.473 1.00 68.19 105 SER A C 1
ATOM 862 O O . SER A 1 105 ? -16.227 -11.106 33.578 1.00 68.19 105 SER A O 1
ATOM 864 N N . GLU A 1 106 ? -14.461 -11.221 32.186 1.00 66.44 106 GLU A N 1
ATOM 865 C CA . GLU A 1 106 ? -13.496 -11.723 33.171 1.00 66.44 106 GLU A CA 1
ATOM 866 C C . GLU A 1 106 ? -12.964 -10.590 34.077 1.00 66.44 106 GLU A C 1
ATOM 868 O O . GLU A 1 106 ? -12.682 -10.816 35.253 1.00 66.44 106 GLU A O 1
ATOM 873 N N . ASP A 1 107 ? -12.947 -9.345 33.583 1.00 65.19 107 ASP A N 1
ATOM 874 C CA . ASP A 1 107 ? -12.478 -8.149 34.293 1.00 65.19 107 ASP A CA 1
ATOM 875 C C . ASP A 1 107 ? -13.654 -7.328 34.859 1.00 65.19 107 ASP A C 1
ATOM 877 O O . ASP A 1 107 ? -14.119 -6.334 34.296 1.00 65.19 107 ASP A O 1
ATOM 881 N N . LYS A 1 108 ? -14.136 -7.720 36.045 1.00 64.69 108 LYS A N 1
ATOM 882 C CA . LYS A 1 108 ? -15.306 -7.116 36.727 1.00 64.69 108 LYS A CA 1
ATOM 883 C C . LYS A 1 108 ? -15.177 -5.625 37.103 1.00 64.69 108 LYS A C 1
ATOM 885 O O . LYS A 1 108 ? -16.134 -5.060 37.626 1.00 64.69 108 LYS A O 1
ATOM 890 N N . LYS A 1 109 ? -14.017 -4.989 36.894 1.00 72.00 109 LYS A N 1
ATOM 891 C CA . LYS A 1 109 ? -13.706 -3.620 37.359 1.00 72.00 109 LYS A CA 1
ATOM 892 C C . LYS A 1 109 ? -13.803 -2.531 36.282 1.00 72.00 109 LYS A C 1
ATOM 894 O O . LYS A 1 109 ? -13.555 -1.369 36.590 1.00 72.00 109 LYS A O 1
ATOM 899 N N . MET A 1 110 ? -14.142 -2.871 35.040 1.00 69.62 110 MET A N 1
ATOM 900 C CA . MET A 1 110 ? -14.089 -1.912 33.933 1.00 69.62 110 MET A CA 1
ATOM 901 C C . MET A 1 110 ? -15.369 -1.078 33.793 1.00 69.62 110 MET A C 1
ATOM 903 O O . MET A 1 110 ? -16.482 -1.600 33.842 1.00 69.62 110 MET A O 1
ATOM 907 N N . SER A 1 111 ? -15.209 0.229 33.571 1.00 79.00 111 SER A N 1
ATOM 908 C CA . SER A 1 111 ? -16.326 1.139 33.293 1.00 79.00 111 SER A CA 1
ATOM 909 C C . SER A 1 111 ? -16.909 0.895 31.897 1.00 79.00 111 SER A C 1
ATOM 911 O O . SER A 1 111 ? -16.181 0.588 30.952 1.00 79.00 111 SER A O 1
ATOM 913 N N . LYS A 1 112 ? -18.224 1.104 31.734 1.00 81.38 112 LYS A N 1
ATOM 914 C CA . LYS A 1 112 ? -18.924 0.975 30.442 1.00 81.38 112 LYS A CA 1
ATOM 915 C C . LYS A 1 112 ? -18.264 1.812 29.337 1.00 81.38 112 LYS A C 1
ATOM 917 O O . LYS A 1 112 ? -18.118 1.337 28.219 1.00 81.38 112 LYS A O 1
ATOM 922 N N . LYS A 1 113 ? -17.782 3.011 29.682 1.00 82.50 113 LYS A N 1
ATOM 923 C CA . LYS A 1 113 ? -17.100 3.911 28.741 1.00 82.50 113 LYS A CA 1
ATOM 924 C C . LYS A 1 113 ? -15.779 3.332 28.217 1.00 82.50 113 LYS A C 1
ATOM 926 O O . LYS A 1 113 ? -15.516 3.395 27.024 1.00 82.50 113 LYS A O 1
ATOM 931 N N . GLU A 1 114 ? -14.970 2.743 29.094 1.00 82.38 114 GLU A N 1
ATOM 932 C CA . GLU A 1 114 ? -13.685 2.142 28.706 1.00 82.38 114 GLU A CA 1
ATOM 933 C C . GLU A 1 114 ? -13.898 0.902 27.826 1.00 82.38 114 GLU A C 1
ATOM 935 O O . GLU A 1 114 ? -13.152 0.653 26.878 1.00 82.38 114 GLU A O 1
ATOM 940 N N . LYS A 1 115 ? -14.965 0.144 28.099 1.00 82.69 115 LYS A N 1
ATOM 941 C CA . LYS A 1 115 ? -15.372 -0.989 27.271 1.00 82.69 115 LYS A CA 1
ATOM 942 C C . LYS A 1 115 ? -15.724 -0.558 25.843 1.00 82.69 115 LYS A C 1
ATOM 944 O O . LYS A 1 115 ? -15.225 -1.168 24.897 1.00 82.69 115 LYS A O 1
ATOM 949 N N . ASP A 1 116 ? -16.545 0.478 25.692 1.00 85.12 116 ASP A N 1
ATOM 950 C CA . ASP A 1 116 ? -16.952 0.987 24.377 1.00 85.12 116 ASP A CA 1
ATOM 951 C C . ASP A 1 116 ? -15.741 1.530 23.593 1.00 85.12 116 ASP A C 1
ATOM 953 O O . ASP A 1 116 ? -15.588 1.245 22.403 1.00 85.12 116 ASP A O 1
ATOM 957 N N . GLU A 1 117 ? -14.809 2.204 24.273 1.00 85.31 117 GLU A N 1
ATOM 958 C CA . GLU A 1 117 ? -13.557 2.676 23.672 1.00 85.31 117 GLU A CA 1
ATOM 959 C C . GLU A 1 117 ? -12.688 1.513 23.159 1.00 85.31 117 GLU A C 1
ATOM 961 O O . GLU A 1 117 ? -12.223 1.541 22.018 1.00 85.31 117 GLU A O 1
ATOM 966 N N . ARG A 1 118 ? -12.524 0.431 23.933 1.00 85.25 118 ARG A N 1
ATOM 967 C CA . ARG A 1 118 ? -11.777 -0.759 23.476 1.00 85.25 118 ARG A CA 1
ATOM 968 C C . ARG A 1 118 ? -12.418 -1.427 22.262 1.00 85.25 118 ARG A C 1
ATOM 970 O O . ARG A 1 118 ? -11.696 -1.891 21.377 1.00 85.25 118 ARG A O 1
ATOM 977 N N . ILE A 1 119 ? -13.751 -1.481 22.206 1.00 87.06 119 ILE A N 1
ATOM 978 C CA . ILE A 1 119 ? -14.475 -2.018 21.045 1.00 87.06 119 ILE A CA 1
ATOM 979 C C . ILE A 1 119 ? -14.183 -1.165 19.808 1.00 87.06 119 ILE A C 1
ATOM 981 O O . ILE A 1 119 ? -13.849 -1.720 18.761 1.00 87.06 119 ILE A O 1
ATOM 985 N N . LEU A 1 120 ? -14.246 0.164 19.931 1.00 86.56 120 LEU A N 1
ATOM 986 C CA . LEU A 1 120 ? -13.944 1.089 18.836 1.00 86.56 120 LEU A CA 1
ATOM 987 C C . LEU A 1 120 ? -12.504 0.933 18.334 1.00 86.56 120 LEU A C 1
ATOM 989 O O . LEU A 1 120 ? -12.286 0.788 17.129 1.00 86.56 120 LEU A O 1
ATOM 993 N N . TRP A 1 121 ? -11.531 0.873 19.245 1.00 85.88 121 TRP A N 1
ATOM 994 C CA . TRP A 1 121 ? -10.129 0.644 18.891 1.00 85.88 121 TRP A CA 1
ATOM 995 C C . TRP A 1 121 ? -9.933 -0.683 18.162 1.00 85.88 121 TRP A C 1
ATOM 997 O O . TRP A 1 121 ? -9.289 -0.720 17.111 1.00 85.88 121 TRP A O 1
ATOM 1007 N N . LYS A 1 122 ? -10.529 -1.769 18.672 1.00 90.06 122 LYS A N 1
ATOM 1008 C CA . LYS A 1 122 ? -10.386 -3.087 18.051 1.00 90.06 122 LYS A CA 1
ATOM 1009 C C . LYS A 1 122 ? -11.065 -3.157 16.685 1.00 90.06 122 LYS A C 1
ATOM 1011 O O . LYS A 1 122 ? -10.513 -3.749 15.760 1.00 90.06 122 LYS A O 1
ATOM 1016 N N . LYS A 1 123 ? -12.231 -2.520 16.541 1.00 91.06 123 LYS A N 1
ATOM 1017 C CA . LYS A 1 123 ? -12.948 -2.384 15.267 1.00 91.06 123 LYS A CA 1
ATOM 1018 C C . LYS A 1 123 ? -12.089 -1.671 14.227 1.00 91.06 123 LYS A C 1
ATOM 1020 O O . LYS A 1 123 ? -11.953 -2.188 13.121 1.00 91.06 123 LYS A O 1
ATOM 1025 N N . ASN A 1 124 ? -11.482 -0.538 14.579 1.00 89.06 124 ASN A N 1
ATOM 1026 C CA . ASN A 1 124 ? -10.635 0.220 13.658 1.00 89.06 124 ASN A CA 1
ATOM 1027 C C . ASN A 1 124 ? -9.367 -0.565 13.274 1.00 89.06 124 ASN A C 1
ATOM 1029 O O . ASN A 1 124 ? -9.030 -0.647 12.097 1.00 89.06 124 ASN A O 1
ATOM 1033 N N . GLU A 1 125 ? -8.711 -1.214 14.242 1.00 89.19 125 GLU A N 1
ATOM 1034 C CA . GLU A 1 125 ? -7.517 -2.037 13.999 1.00 89.19 125 GLU A CA 1
ATOM 1035 C C . GLU A 1 125 ? -7.802 -3.193 13.025 1.00 89.19 125 GLU A C 1
ATOM 1037 O O . GLU A 1 125 ? -7.100 -3.360 12.025 1.00 89.19 125 GLU A O 1
ATOM 1042 N N . VAL A 1 126 ? -8.855 -3.976 13.289 1.00 91.44 126 VAL A N 1
ATOM 1043 C CA . VAL A 1 126 ? -9.234 -5.117 12.442 1.00 91.44 126 VAL A CA 1
ATOM 1044 C C . VAL A 1 126 ? -9.663 -4.641 11.057 1.00 91.44 126 VAL A C 1
ATOM 1046 O O . VAL A 1 126 ? -9.234 -5.212 10.055 1.00 91.44 126 VAL A O 1
ATOM 1049 N N . ALA A 1 127 ? -10.463 -3.573 10.984 1.00 90.75 127 ALA A N 1
ATOM 1050 C CA . ALA A 1 127 ? -10.893 -3.011 9.712 1.00 90.75 127 ALA A CA 1
ATOM 1051 C C . ALA A 1 127 ? -9.710 -2.502 8.878 1.00 90.75 127 ALA A C 1
ATOM 1053 O O . ALA A 1 127 ? -9.682 -2.738 7.673 1.00 90.75 127 ALA A O 1
ATOM 1054 N N . ASP A 1 128 ? -8.720 -1.845 9.488 1.00 90.38 128 ASP A N 1
ATOM 1055 C CA . ASP A 1 128 ? -7.543 -1.348 8.773 1.00 90.38 128 ASP A CA 1
ATOM 1056 C C . ASP A 1 128 ? -6.666 -2.489 8.237 1.00 90.38 128 ASP A C 1
ATOM 1058 O O . ASP A 1 128 ? -6.229 -2.445 7.080 1.00 90.38 128 ASP A O 1
ATOM 1062 N N . TYR A 1 129 ? -6.449 -3.532 9.042 1.00 91.19 129 TYR A N 1
ATOM 1063 C CA . TYR A 1 129 ? -5.651 -4.696 8.656 1.00 91.19 129 TYR A CA 1
ATOM 1064 C C . TYR A 1 129 ? -6.312 -5.512 7.536 1.00 91.19 129 TYR A C 1
ATOM 1066 O O . TYR A 1 129 ? -5.689 -5.770 6.499 1.00 91.19 129 TYR A O 1
ATOM 1074 N N . GLU A 1 130 ? -7.587 -5.875 7.706 1.00 92.69 130 GLU A N 1
ATOM 1075 C CA . GLU A 1 130 ? -8.335 -6.625 6.695 1.00 92.69 130 GLU A CA 1
ATOM 1076 C C . GLU A 1 130 ? -8.487 -5.800 5.409 1.00 92.69 130 GLU A C 1
ATOM 1078 O O . GLU A 1 130 ? -8.250 -6.325 4.324 1.00 92.69 130 GLU A O 1
ATOM 1083 N N . ALA A 1 131 ? -8.795 -4.499 5.495 1.00 92.88 131 ALA A N 1
ATOM 1084 C CA . ALA A 1 131 ? -8.911 -3.645 4.310 1.00 92.88 131 ALA A CA 1
ATOM 1085 C C . ALA A 1 131 ? -7.585 -3.504 3.556 1.00 92.88 131 ALA A C 1
ATOM 1087 O O . ALA A 1 131 ? -7.585 -3.501 2.328 1.00 92.88 131 ALA A O 1
ATOM 1088 N N . THR A 1 132 ? -6.457 -3.418 4.268 1.00 92.50 132 THR A N 1
ATOM 1089 C CA . THR A 1 132 ? -5.120 -3.403 3.653 1.00 92.50 132 THR A CA 1
ATOM 1090 C C . THR A 1 132 ? -4.878 -4.702 2.886 1.00 92.50 132 THR A C 1
ATOM 1092 O O . THR A 1 132 ? -4.526 -4.663 1.710 1.00 92.50 132 THR A O 1
ATOM 1095 N N . THR A 1 133 ? -5.147 -5.848 3.504 1.00 92.75 133 THR A N 1
ATOM 1096 C CA . THR A 1 133 ? -4.920 -7.157 2.879 1.00 92.75 133 THR A CA 1
ATOM 1097 C C . THR A 1 133 ? -5.850 -7.385 1.685 1.00 92.75 133 THR A C 1
ATOM 1099 O O . THR A 1 133 ? -5.391 -7.697 0.588 1.00 92.75 133 THR A O 1
ATOM 1102 N N . PHE A 1 134 ? -7.152 -7.142 1.852 1.00 94.12 134 PHE A N 1
ATOM 1103 C CA . PHE A 1 134 ? -8.128 -7.296 0.775 1.00 94.12 134 PHE A CA 1
ATOM 1104 C C . PHE A 1 134 ? -7.927 -6.296 -0.363 1.00 94.12 134 PHE A C 1
ATOM 1106 O O . PHE A 1 134 ? -8.196 -6.632 -1.511 1.00 94.12 134 PHE A O 1
ATOM 1113 N N . SER A 1 135 ? -7.431 -5.087 -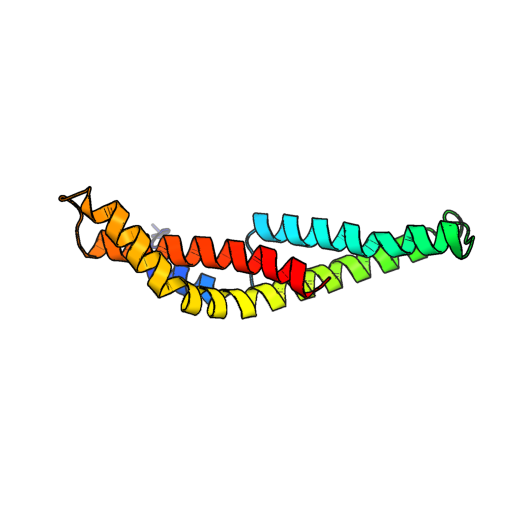0.084 1.00 93.06 135 SER A N 1
ATOM 1114 C CA . SER A 1 135 ? -7.110 -4.133 -1.150 1.00 93.06 135 SER A CA 1
ATOM 1115 C C . SER A 1 135 ? -5.992 -4.626 -2.062 1.00 93.06 135 SER A C 1
ATOM 1117 O O . SER A 1 135 ? -6.064 -4.382 -3.260 1.00 93.06 135 SER A O 1
ATOM 1119 N N . ILE A 1 136 ? -5.005 -5.349 -1.525 1.00 93.31 136 ILE A N 1
ATOM 1120 C CA . ILE A 1 136 ? -3.955 -5.970 -2.336 1.00 93.31 136 ILE A CA 1
ATOM 1121 C C . ILE A 1 136 ? -4.555 -7.145 -3.107 1.00 93.31 136 ILE A C 1
ATOM 1123 O O . ILE A 1 136 ? -4.360 -7.244 -4.311 1.00 93.31 136 ILE A O 1
ATOM 1127 N N . PHE A 1 137 ? -5.331 -7.999 -2.438 1.00 93.69 137 PHE A N 1
ATOM 1128 C CA . PHE A 1 137 ? -5.914 -9.186 -3.062 1.00 93.69 137 PHE A CA 1
ATOM 1129 C C . PHE A 1 137 ? -6.873 -8.869 -4.219 1.00 93.69 137 PHE A C 1
ATOM 1131 O O . PHE A 1 137 ? -6.777 -9.496 -5.256 1.00 93.69 137 PHE A O 1
ATOM 1138 N N . TYR A 1 138 ? -7.781 -7.899 -4.081 1.00 91.12 138 TYR A N 1
ATOM 1139 C CA . TYR A 1 138 ? -8.772 -7.619 -5.132 1.00 91.12 138 TYR A CA 1
ATOM 1140 C C . TYR A 1 138 ? -8.235 -6.832 -6.332 1.00 91.12 138 TYR A C 1
ATOM 1142 O O . TYR A 1 138 ? -8.950 -6.691 -7.320 1.00 91.12 138 TYR A O 1
ATOM 1150 N N . ASN A 1 139 ? -7.032 -6.264 -6.237 1.00 90.88 139 ASN A N 1
ATOM 1151 C CA . ASN A 1 139 ? -6.429 -5.492 -7.329 1.00 90.88 139 ASN A CA 1
ATOM 1152 C C . ASN A 1 139 ? -5.399 -6.292 -8.141 1.00 90.88 139 ASN A C 1
ATOM 1154 O O . ASN A 1 139 ? -4.926 -5.771 -9.148 1.00 90.88 139 ASN A O 1
ATOM 1158 N N . ASN A 1 140 ? -5.046 -7.505 -7.706 1.00 87.50 140 ASN A N 1
ATOM 1159 C CA . ASN A 1 140 ? -4.146 -8.420 -8.411 1.00 87.50 140 ASN A CA 1
ATOM 1160 C C . ASN A 1 140 ? -4.923 -9.630 -8.916 1.00 87.50 140 ASN A C 1
ATOM 1162 O O . ASN A 1 140 ? -4.585 -10.108 -10.017 1.00 87.50 140 ASN A O 1
#

pLDDT: mean 85.29, std 11.2, range [38.66, 96.31]

Mean predicted aligned error: 8.01 Å

Solvent-accessible surface area (backbone atoms only — not comparable to full-atom values): 7772 Å² total; per-residue (Å²): 136,84,87,80,83,70,74,94,58,54,74,67,55,48,52,53,51,53,71,72,42,74,73,69,56,72,69,57,45,51,54,36,46,52,52,20,40,57,63,36,47,52,59,57,55,49,40,42,73,72,67,63,45,63,58,79,88,43,41,68,60,54,52,53,52,29,52,52,42,16,53,52,45,29,50,50,31,46,56,42,20,53,62,36,25,60,58,42,33,65,71,44,41,66,60,46,47,52,51,49,49,61,65,44,67,76,50,87,83,69,52,72,66,60,51,54,50,52,39,53,54,50,41,52,53,51,16,51,53,50,16,53,54,48,18,54,60,79,74,107

Radius of gyration: 21.74 Å; Cα contacts (8 Å, |Δi|>4): 88; chains: 1; bounding box: 41×49×64 Å

InterPro domains:
  IPR009779 Translocon-associated protein subunit gamma [PF07074] (12-140)

Organism: Triatoma dimidiata (NCBI:txid72491)

Nearest PDB structures (foldseek):
  8rjd-assembly1_7  TM=9.111E-01  e=5.996E-11  Canis lupus familiaris
  8btk-assembly1_TC  TM=9.696E-01  e=6.422E-10  Canis lupus familiaris
  8b6l-assembly1_G  TM=9.188E-01  e=4.127E-08  Homo sapiens
  8bf9-assembly1_G  TM=8.362E-01  e=6.990E-08  Ovis aries

Foldseek 3Di:
DDPPDDDPDDPVVVVVVVLVDLDADPVLLVVLLVLQLVVLCVVVCCCCPPVVDDCVVCVVVSVVSSVVSSVVSSVQLSVQLSVQLVVQLVVCLVVLLVVLCVVCVVVPPDDPVVSVVVSVVVSNVVSNVVSSVVSSVVSD

Secondary structure (DSSP, 8-state):
-------SS-HHHHHHHHHH--PPPHHHHHHHHHHHHHHHHHHHHHHHHTS---TTTTHHHHHHHHHHHHHHHHHHHHHHHHHHHHHHHHHHHHHHHHHHHHHHTT-TT--HHHHHHHHHHHHHHHHHHHHHHHHHHHH-